Protein AF-A0A084JZN5-F1 (afdb_monomer)

Foldseek 3Di:
DDPPPPVFPPFPAFDDFDADQFQQDPVSVVVLVLCCCCVVPVDDSVQFPDWDWDQDDVNQKIKIKTWGFDPPDPDRDIKIKIWIAGGRGRGTHGIHIDDD

Radius of gyration: 14.73 Å; Cα contacts (8 Å, |Δi|>4): 168; chains: 1; bounding box: 29×22×49 Å

Organism: Nonlabens ulvanivorans (NCBI:txid906888)

Structure (mmCIF, N/CA/C/O backbone):
data_AF-A0A084JZN5-F1
#
_entry.id   AF-A0A084JZN5-F1
#
loop_
_atom_site.group_PDB
_atom_site.id
_atom_site.type_symbol
_atom_site.label_atom_id
_atom_site.label_alt_id
_atom_site.label_comp_id
_atom_site.label_asym_id
_atom_site.label_entity_id
_atom_site.label_seq_id
_atom_site.pdbx_PDB_ins_code
_atom_site.Cartn_x
_atom_site.Cartn_y
_atom_site.Cartn_z
_atom_site.occupancy
_atom_site.B_iso_or_equiv
_atom_site.auth_seq_id
_atom_site.auth_comp_id
_atom_site.auth_asym_id
_atom_site.auth_atom_id
_atom_site.pdbx_PDB_model_num
ATOM 1 N N . MET A 1 1 ? -12.868 0.822 -36.570 1.00 35.56 1 MET A N 1
ATOM 2 C CA . MET A 1 1 ? -13.594 0.887 -35.285 1.00 35.56 1 MET A CA 1
ATOM 3 C C . MET A 1 1 ? -12.929 -0.119 -34.355 1.00 35.56 1 MET A C 1
ATOM 5 O O . MET A 1 1 ? -13.230 -1.298 -34.436 1.00 35.56 1 MET A O 1
ATOM 9 N N . PHE A 1 2 ? -11.915 0.301 -33.597 1.00 29.56 2 PHE A N 1
ATOM 10 C CA . PHE A 1 2 ? -11.159 -0.602 -32.724 1.00 29.56 2 PHE A CA 1
ATOM 11 C C . PHE A 1 2 ? -11.686 -0.452 -31.301 1.00 29.56 2 PHE A C 1
ATOM 13 O O . PHE A 1 2 ? -11.484 0.577 -30.661 1.00 29.56 2 PHE A O 1
ATOM 20 N N . HIS A 1 3 ? -12.413 -1.465 -30.833 1.00 32.50 3 HIS A N 1
ATOM 21 C CA . HIS A 1 3 ? -12.730 -1.620 -29.421 1.00 32.50 3 HIS A CA 1
ATOM 22 C C . HIS A 1 3 ? -11.429 -1.911 -28.672 1.00 32.50 3 HIS A C 1
ATOM 24 O O . HIS A 1 3 ? -10.961 -3.046 -28.612 1.00 32.50 3 HIS A O 1
ATOM 30 N N . HIS A 1 4 ? -10.821 -0.860 -28.124 1.00 34.81 4 HIS A N 1
ATOM 31 C CA . HIS A 1 4 ? -9.855 -1.003 -27.049 1.00 34.81 4 HIS A CA 1
ATOM 32 C C . HIS A 1 4 ? -10.613 -1.535 -25.837 1.00 34.81 4 HIS A C 1
ATOM 34 O O . HIS A 1 4 ? -11.245 -0.783 -25.101 1.00 34.81 4 HIS A O 1
ATOM 40 N N . ILE A 1 5 ? -10.583 -2.852 -25.658 1.00 33.69 5 ILE A N 1
ATOM 41 C CA . ILE A 1 5 ? -10.951 -3.472 -24.392 1.00 33.69 5 ILE A CA 1
ATOM 42 C C . ILE A 1 5 ? -9.922 -2.965 -23.372 1.00 33.69 5 ILE A C 1
ATOM 44 O O . ILE A 1 5 ? -8.773 -3.413 -23.357 1.00 33.69 5 ILE A O 1
ATOM 48 N N . ASN A 1 6 ? -10.313 -1.973 -22.566 1.00 34.66 6 ASN A N 1
ATOM 49 C CA . ASN A 1 6 ? -9.588 -1.556 -21.369 1.00 34.66 6 ASN A CA 1
ATOM 50 C C . ASN A 1 6 ? -9.618 -2.729 -20.390 1.00 34.66 6 ASN A C 1
ATOM 52 O O . ASN A 1 6 ? -10.535 -2.888 -19.593 1.00 34.66 6 ASN A O 1
ATOM 56 N N . ARG A 1 7 ? -8.607 -3.589 -20.476 1.00 37.59 7 ARG A N 1
ATOM 57 C CA . ARG A 1 7 ? -8.497 -4.837 -19.713 1.00 37.59 7 ARG A CA 1
ATOM 58 C C . ARG A 1 7 ? -8.179 -4.631 -18.217 1.00 37.59 7 ARG A C 1
ATOM 60 O O . ARG A 1 7 ? -7.600 -5.513 -17.605 1.00 37.59 7 ARG A O 1
ATOM 67 N N . PHE A 1 8 ? -8.481 -3.457 -17.655 1.00 42.47 8 PHE A N 1
ATOM 68 C CA . PHE A 1 8 ? -8.110 -3.066 -16.288 1.00 42.47 8 PHE A CA 1
ATOM 69 C C . PHE A 1 8 ? -9.174 -2.215 -15.565 1.00 42.47 8 PHE A C 1
ATOM 71 O O . PHE A 1 8 ? -8.850 -1.561 -14.579 1.00 42.47 8 PHE A O 1
ATOM 78 N N . ASP A 1 9 ? -10.431 -2.248 -16.022 1.00 35.78 9 ASP A N 1
ATOM 79 C CA . ASP A 1 9 ? -11.598 -1.806 -15.231 1.00 35.78 9 ASP A CA 1
ATOM 80 C C . ASP A 1 9 ? -12.226 -2.977 -14.436 1.00 35.78 9 ASP A C 1
ATOM 82 O O . ASP A 1 9 ? -13.312 -2.857 -13.870 1.00 35.78 9 ASP A O 1
ATOM 86 N N . GLU A 1 10 ? -11.551 -4.130 -14.372 1.00 40.28 10 GLU A N 1
ATOM 87 C CA . GLU A 1 10 ? -11.939 -5.219 -13.477 1.00 40.28 10 GLU A CA 1
ATOM 88 C C . GLU A 1 10 ? -11.569 -4.827 -12.047 1.00 40.28 10 GLU A C 1
ATOM 90 O O . GLU A 1 10 ? -10.400 -4.820 -11.657 1.00 40.28 10 GLU A O 1
ATOM 95 N N . LYS A 1 11 ? -12.593 -4.467 -11.271 1.00 38.88 11 LYS A N 1
ATOM 96 C CA . LYS A 1 11 ? -12.534 -4.380 -9.815 1.00 38.88 11 LYS A CA 1
ATOM 97 C C . LYS A 1 11 ? -12.003 -5.721 -9.305 1.00 38.88 11 LYS A C 1
ATOM 99 O O . LYS A 1 11 ? -12.736 -6.705 -9.287 1.00 38.88 11 LYS A O 1
ATOM 104 N N . VAL A 1 12 ? -10.717 -5.773 -8.963 1.00 42.06 12 VAL A N 1
ATOM 105 C CA . VAL A 1 12 ? -10.106 -6.969 -8.382 1.00 42.06 12 VAL A CA 1
ATOM 106 C C . VAL A 1 12 ? -10.720 -7.122 -6.998 1.00 42.06 12 VAL A C 1
ATOM 108 O O . VAL A 1 12 ? -10.421 -6.351 -6.089 1.00 42.06 12 VAL A O 1
ATOM 111 N N . GLU A 1 13 ? -11.663 -8.050 -6.876 1.00 39.88 13 GLU A N 1
ATOM 112 C CA . GLU A 1 13 ? -12.278 -8.399 -5.604 1.00 39.88 13 GLU A CA 1
ATOM 113 C C . GLU A 1 13 ? -11.211 -9.061 -4.733 1.00 39.88 13 GLU A C 1
ATOM 115 O O . GLU A 1 13 ? -10.573 -10.040 -5.125 1.00 39.88 13 GLU A O 1
ATOM 120 N N . ILE A 1 14 ? -10.945 -8.465 -3.577 1.00 47.31 14 ILE A N 1
ATOM 121 C CA . ILE A 1 14 ? -9.852 -8.894 -2.722 1.00 47.31 14 ILE A CA 1
ATOM 122 C C . ILE A 1 14 ? -10.361 -9.874 -1.673 1.00 47.31 14 ILE A C 1
ATOM 124 O O . ILE A 1 14 ? -11.227 -9.542 -0.867 1.00 47.31 14 ILE A O 1
ATOM 128 N N . ILE A 1 15 ? -9.762 -11.067 -1.644 1.00 48.53 15 ILE A N 1
ATOM 129 C CA . ILE A 1 15 ? -9.997 -12.082 -0.609 1.00 48.53 15 ILE A CA 1
ATOM 130 C C . ILE A 1 15 ? -8.653 -12.674 -0.158 1.00 48.53 15 ILE A C 1
ATOM 132 O O . ILE A 1 15 ? -8.440 -13.882 -0.204 1.00 48.53 15 ILE A O 1
ATOM 136 N N . THR A 1 16 ? -7.713 -11.830 0.278 1.00 47.34 16 THR A N 1
ATOM 137 C CA . THR A 1 16 ? -6.491 -12.324 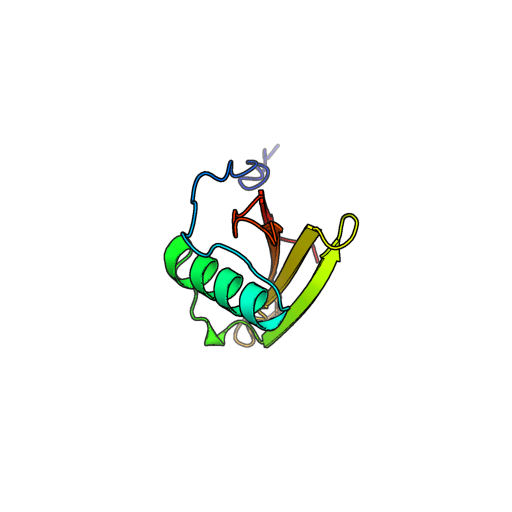0.934 1.00 47.34 16 THR A CA 1
ATOM 138 C C . THR A 1 16 ? -6.310 -11.629 2.275 1.00 47.34 16 THR A C 1
ATOM 140 O O . THR A 1 16 ? -5.965 -10.451 2.344 1.00 47.34 16 THR A O 1
ATOM 143 N N . ARG A 1 17 ? -6.569 -12.374 3.355 1.00 46.78 17 ARG A N 1
ATOM 144 C CA . ARG A 1 17 ? -6.274 -11.970 4.733 1.00 46.78 17 ARG A CA 1
ATOM 145 C C . ARG A 1 17 ? -4.830 -12.331 5.049 1.00 46.78 17 ARG A C 1
ATOM 147 O O . ARG A 1 17 ? -4.501 -13.509 5.167 1.00 46.78 17 ARG A O 1
ATOM 154 N N . TYR A 1 18 ? -3.979 -11.326 5.195 1.00 50.53 18 TYR A N 1
ATOM 155 C CA . TYR A 1 18 ? -2.671 -11.508 5.812 1.00 50.53 18 TYR A CA 1
ATOM 156 C C . TYR A 1 18 ? -2.882 -11.383 7.323 1.00 50.53 18 TYR A C 1
ATOM 158 O O . TYR A 1 18 ? -3.412 -10.376 7.778 1.00 50.53 18 TYR A O 1
ATOM 166 N N . ASN A 1 19 ? -2.558 -12.434 8.079 1.00 47.88 19 ASN A N 1
ATOM 167 C CA . ASN A 1 19 ? -2.823 -12.589 9.518 1.00 47.88 19 ASN A CA 1
ATOM 168 C C . ASN A 1 19 ? -1.952 -11.637 10.377 1.00 47.88 19 ASN A C 1
ATOM 170 O O . ASN A 1 19 ? -1.135 -12.066 11.189 1.00 47.88 19 ASN A O 1
ATOM 174 N N . THR A 1 20 ? -2.061 -10.331 10.148 1.00 54.94 20 THR A N 1
ATOM 175 C CA . THR A 1 20 ? -1.422 -9.277 10.934 1.00 54.94 20 THR A CA 1
ATOM 176 C C . THR A 1 20 ? -2.529 -8.460 11.582 1.00 54.94 20 THR A C 1
ATOM 178 O O . THR A 1 20 ? -3.269 -7.752 10.905 1.00 54.94 20 THR A O 1
ATOM 181 N N . ASP A 1 21 ? -2.680 -8.592 12.897 1.00 55.56 21 ASP A N 1
ATOM 182 C CA . ASP A 1 21 ? -3.875 -8.107 13.591 1.00 55.56 21 ASP A CA 1
ATOM 183 C C . ASP A 1 21 ? -4.047 -6.582 13.535 1.00 55.56 21 ASP A C 1
ATOM 185 O O . ASP A 1 21 ? -5.167 -6.116 13.665 1.00 55.56 21 ASP A O 1
ATOM 189 N N . ILE A 1 22 ? -2.996 -5.775 13.316 1.00 63.19 22 ILE A N 1
ATOM 190 C CA . ILE A 1 22 ? -3.104 -4.307 13.194 1.00 63.19 22 ILE A CA 1
ATOM 191 C C . ILE A 1 22 ? -1.946 -3.760 12.327 1.00 63.19 22 ILE A C 1
ATOM 193 O O . ILE A 1 22 ? -0.804 -4.197 12.469 1.00 63.19 22 ILE A O 1
ATOM 197 N N . LEU A 1 23 ? -2.209 -2.753 11.483 1.00 72.56 23 LEU A N 1
ATOM 198 C CA . LEU A 1 23 ? -1.222 -1.888 10.810 1.00 72.56 23 LEU A CA 1
ATOM 199 C C . LEU A 1 23 ? -1.189 -0.508 11.495 1.00 72.56 23 LEU A C 1
ATOM 201 O O . LEU A 1 23 ? -1.755 0.460 10.972 1.00 72.56 23 LEU A O 1
ATOM 205 N N . PRO A 1 24 ? -0.567 -0.380 12.681 1.00 69.81 24 PRO A N 1
ATOM 206 C CA . PRO A 1 24 ? -0.654 0.842 13.477 1.00 69.81 24 PRO A CA 1
ATOM 207 C C . PRO A 1 24 ? 0.137 2.010 12.875 1.00 69.81 24 PRO A C 1
ATOM 209 O O . PRO A 1 24 ? -0.150 3.165 13.183 1.00 69.81 24 PRO A O 1
ATOM 212 N N . THR A 1 25 ? 1.123 1.737 12.014 1.00 84.00 25 THR A N 1
ATOM 213 C CA . THR A 1 25 ? 2.061 2.748 11.503 1.00 84.00 25 THR A CA 1
ATOM 214 C C . THR A 1 25 ? 2.113 2.785 9.980 1.00 84.00 25 THR A C 1
ATOM 216 O O . THR A 1 25 ? 1.885 1.777 9.307 1.00 84.00 25 THR A O 1
ATOM 219 N N . GLU A 1 26 ? 2.502 3.934 9.426 1.00 86.44 26 GLU A N 1
ATOM 220 C CA . GLU A 1 26 ? 2.772 4.078 7.990 1.00 86.44 26 GLU A CA 1
ATOM 221 C C . GLU A 1 26 ? 3.842 3.088 7.507 1.00 86.44 26 GLU A C 1
ATOM 223 O O . GLU A 1 26 ? 3.723 2.521 6.424 1.00 86.44 26 GLU A O 1
ATOM 228 N N . GLU A 1 27 ? 4.854 2.801 8.331 1.00 84.69 27 GLU A N 1
ATOM 229 C CA . GLU A 1 27 ? 5.901 1.832 7.997 1.00 84.69 27 GLU A CA 1
ATOM 230 C C . GLU A 1 27 ? 5.347 0.405 7.853 1.00 84.69 27 GLU A C 1
ATOM 232 O O . GLU A 1 27 ? 5.709 -0.309 6.917 1.00 84.69 27 GLU A O 1
ATOM 237 N N . SER A 1 28 ? 4.434 -0.007 8.740 1.00 84.31 28 SER A N 1
ATOM 238 C CA . SER A 1 28 ? 3.775 -1.316 8.640 1.00 84.31 28 SER A CA 1
ATOM 239 C C . SER A 1 28 ? 2.910 -1.421 7.380 1.00 84.31 28 SER A C 1
ATOM 241 O O . SER A 1 28 ? 2.990 -2.416 6.659 1.00 84.31 28 SER A O 1
ATOM 243 N N . ALA A 1 29 ? 2.172 -0.356 7.044 1.00 86.19 29 ALA A N 1
ATOM 244 C CA . ALA A 1 29 ? 1.389 -0.274 5.814 1.00 86.19 29 ALA A CA 1
ATOM 245 C C . ALA A 1 29 ? 2.279 -0.342 4.564 1.00 86.19 29 ALA A C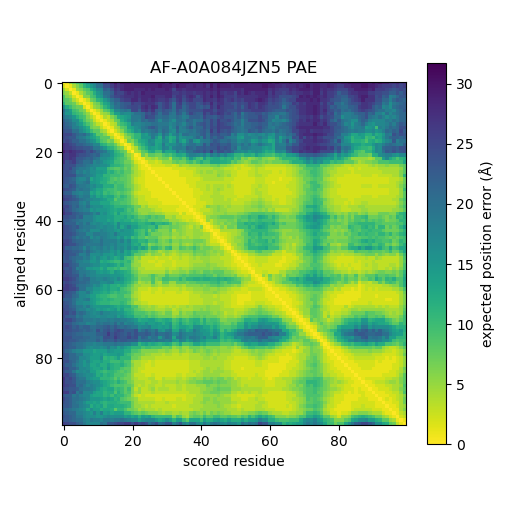 1
ATOM 247 O O . ALA A 1 29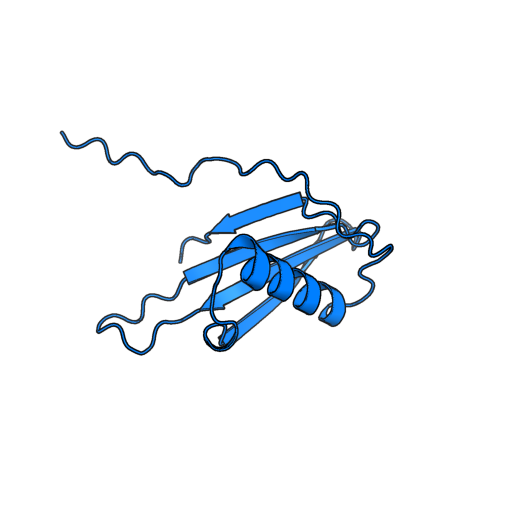 ? 1.952 -1.046 3.608 1.00 86.19 29 ALA A O 1
ATOM 248 N N . LYS A 1 30 ? 3.439 0.327 4.590 1.00 87.25 30 LYS A N 1
ATOM 249 C CA . LYS A 1 30 ? 4.439 0.261 3.518 1.00 87.25 30 LYS A CA 1
ATOM 250 C C . LYS A 1 30 ? 4.944 -1.163 3.302 1.00 87.25 30 LYS A C 1
ATOM 252 O O . LYS A 1 30 ? 4.971 -1.626 2.166 1.00 87.25 30 LYS A O 1
ATOM 257 N N . LYS A 1 31 ? 5.346 -1.851 4.376 1.00 85.31 31 LYS A N 1
ATOM 258 C CA . LYS A 1 31 ? 5.848 -3.235 4.310 1.00 85.31 31 LYS A CA 1
ATOM 259 C C . LYS A 1 31 ? 4.782 -4.187 3.773 1.00 85.31 31 LYS A C 1
ATOM 261 O O . LYS A 1 31 ? 5.086 -4.994 2.903 1.00 85.31 31 LYS A O 1
ATOM 266 N N . MET A 1 32 ? 3.537 -4.041 4.226 1.00 85.62 32 MET A N 1
ATOM 267 C CA . MET A 1 32 ? 2.418 -4.840 3.724 1.00 85.62 32 MET A CA 1
ATOM 268 C C . MET A 1 32 ? 2.181 -4.605 2.228 1.00 85.62 32 MET A C 1
ATOM 270 O O . MET A 1 32 ? 2.075 -5.556 1.460 1.00 85.62 32 MET A O 1
ATOM 274 N N . ALA A 1 33 ? 2.174 -3.345 1.787 1.00 84.69 33 ALA A N 1
ATOM 275 C CA . ALA A 1 33 ? 2.047 -3.021 0.371 1.00 84.69 33 ALA A CA 1
ATOM 276 C C . ALA A 1 33 ? 3.204 -3.599 -0.463 1.00 84.69 33 ALA A C 1
ATOM 278 O O . ALA A 1 33 ? 2.969 -4.188 -1.505 1.00 84.69 33 ALA A O 1
ATOM 279 N N . LEU A 1 34 ? 4.450 -3.519 0.002 1.00 83.94 34 LEU A N 1
ATOM 280 C CA . LEU A 1 34 ? 5.581 -4.143 -0.693 1.00 83.94 34 LEU A CA 1
ATOM 281 C C . LEU A 1 34 ? 5.396 -5.661 -0.855 1.00 83.94 34 LEU A C 1
ATOM 283 O O . LEU A 1 34 ? 5.539 -6.171 -1.964 1.00 83.94 34 LEU A O 1
ATOM 287 N N . LEU A 1 35 ? 4.998 -6.358 0.214 1.00 82.00 35 LEU A N 1
ATOM 288 C CA . LEU A 1 35 ? 4.743 -7.804 0.187 1.00 82.00 35 LEU A CA 1
ATOM 289 C C . LEU A 1 35 ? 3.645 -8.185 -0.812 1.00 82.00 35 LEU A C 1
ATOM 291 O O . LEU A 1 35 ? 3.792 -9.157 -1.551 1.00 82.00 35 LEU A O 1
ATOM 295 N N . ILE A 1 36 ? 2.556 -7.414 -0.868 1.00 81.00 36 ILE A N 1
ATOM 296 C CA . ILE A 1 36 ? 1.461 -7.647 -1.820 1.00 81.00 36 ILE A CA 1
ATOM 297 C C . ILE A 1 36 ? 1.970 -7.567 -3.266 1.00 81.00 36 ILE A C 1
ATOM 299 O O . ILE A 1 36 ? 1.576 -8.382 -4.101 1.00 81.00 36 ILE A O 1
ATOM 303 N N . TRP A 1 37 ? 2.861 -6.623 -3.579 1.00 77.50 37 TRP A N 1
ATOM 304 C CA . TRP A 1 37 ? 3.399 -6.463 -4.934 1.00 77.50 37 TRP A CA 1
ATOM 305 C C . TRP A 1 37 ? 4.467 -7.498 -5.280 1.00 77.50 37 TRP A C 1
ATOM 307 O O . TRP A 1 37 ? 4.471 -8.003 -6.405 1.00 77.50 37 TRP A O 1
ATOM 317 N N . GLU A 1 38 ? 5.332 -7.842 -4.328 1.00 74.69 38 GLU A N 1
ATOM 318 C CA . GLU A 1 38 ? 6.344 -8.888 -4.490 1.00 74.69 38 GLU A CA 1
ATOM 319 C C . GLU A 1 38 ? 5.682 -10.248 -4.755 1.00 74.69 38 GLU A C 1
ATOM 321 O O . GLU A 1 38 ? 5.970 -10.903 -5.758 1.00 74.69 38 GLU A O 1
ATOM 326 N N . ILE A 1 39 ? 4.725 -10.637 -3.904 1.00 72.69 39 ILE A N 1
ATOM 327 C CA . ILE A 1 39 ? 4.062 -11.945 -3.973 1.00 72.69 39 ILE A CA 1
ATOM 328 C C . ILE A 1 39 ? 3.034 -11.983 -5.109 1.00 72.69 39 ILE A C 1
ATOM 330 O O . ILE A 1 39 ? 3.003 -12.935 -5.889 1.00 72.69 39 ILE A O 1
ATOM 334 N N . GLY A 1 40 ? 2.175 -10.965 -5.201 1.00 67.19 40 GLY A N 1
ATOM 335 C CA . GLY A 1 40 ? 1.032 -10.967 -6.115 1.00 67.19 40 GLY A CA 1
ATOM 336 C C . GLY A 1 40 ? 1.396 -10.648 -7.563 1.00 67.19 40 GLY A C 1
ATOM 337 O O . GLY A 1 40 ? 0.763 -11.167 -8.481 1.00 67.19 40 GLY A O 1
ATOM 338 N N . TYR A 1 41 ? 2.420 -9.819 -7.782 1.00 67.31 41 TYR A N 1
ATOM 339 C CA . TYR A 1 41 ? 2.703 -9.247 -9.101 1.00 67.31 41 TYR A CA 1
ATOM 340 C C . TYR A 1 41 ? 4.151 -9.433 -9.576 1.00 67.31 41 TYR A C 1
ATOM 342 O O . TYR A 1 41 ? 4.457 -9.023 -10.696 1.00 67.31 41 TYR A O 1
ATOM 350 N N . LYS A 1 42 ? 5.018 -10.087 -8.784 1.00 67.50 42 LYS A N 1
ATOM 351 C CA . LYS A 1 42 ? 6.418 -10.410 -9.132 1.00 67.50 42 LYS A CA 1
ATOM 352 C C . LYS A 1 42 ? 7.227 -9.200 -9.617 1.00 67.50 42 LYS A C 1
ATOM 354 O O . LYS A 1 42 ? 8.064 -9.329 -10.510 1.00 67.50 42 LYS A O 1
ATOM 359 N N . TYR A 1 43 ? 6.950 -8.022 -9.063 1.00 68.62 43 TYR A N 1
ATOM 360 C CA . TYR A 1 43 ? 7.747 -6.828 -9.336 1.00 68.62 43 TYR A CA 1
ATOM 361 C C . TYR A 1 43 ? 9.066 -6.879 -8.567 1.00 68.62 43 TYR A C 1
ATOM 363 O O . TYR A 1 43 ? 9.090 -7.301 -7.411 1.00 68.62 43 TYR A O 1
ATOM 371 N N . ASP A 1 44 ? 10.143 -6.394 -9.186 1.00 68.88 44 ASP A N 1
ATOM 372 C CA . ASP A 1 44 ? 11.362 -6.071 -8.450 1.00 68.88 44 ASP A CA 1
ATOM 373 C C . ASP A 1 44 ? 11.090 -4.832 -7.588 1.00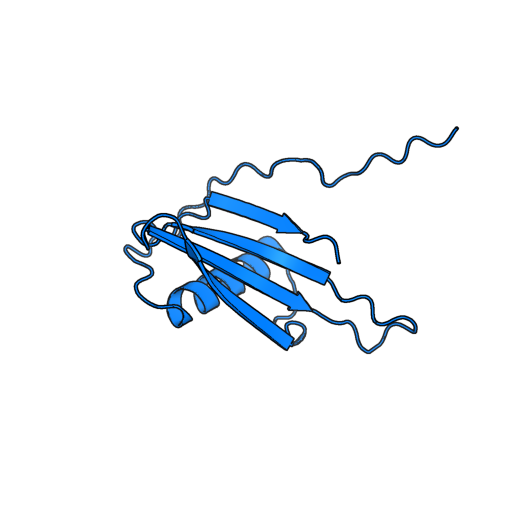 68.88 44 ASP A C 1
ATOM 375 O O . ASP A 1 44 ? 10.759 -3.753 -8.088 1.00 68.88 44 ASP A O 1
ATOM 379 N N . LEU A 1 45 ? 11.202 -4.996 -6.268 1.00 67.38 45 LEU A N 1
ATOM 380 C CA . LEU A 1 45 ? 10.932 -3.928 -5.315 1.00 67.38 45 LEU A CA 1
ATOM 381 C C . LEU A 1 45 ? 11.893 -2.738 -5.468 1.00 67.38 45 LEU A C 1
ATOM 383 O O . LEU A 1 45 ? 11.552 -1.630 -5.050 1.00 67.38 45 LEU A O 1
ATOM 387 N N . SER A 1 46 ? 13.059 -2.946 -6.091 1.00 69.25 46 SER A N 1
ATOM 388 C CA . SER A 1 46 ? 14.021 -1.885 -6.401 1.00 69.25 46 SER A CA 1
ATOM 389 C C . SER A 1 46 ? 13.483 -0.857 -7.408 1.00 69.25 46 SER A C 1
ATOM 391 O O . SER A 1 46 ? 13.982 0.267 -7.462 1.00 69.25 46 SER A O 1
ATOM 393 N N . GLU A 1 47 ? 12.423 -1.192 -8.154 1.00 67.94 47 GLU A N 1
ATOM 394 C CA . GLU A 1 47 ? 11.787 -0.295 -9.124 1.00 67.94 47 GLU A CA 1
ATOM 395 C C . GLU A 1 47 ? 10.869 0.763 -8.483 1.00 67.94 47 GLU A C 1
ATOM 397 O O . GLU A 1 47 ? 10.439 1.700 -9.165 1.00 67.94 47 GLU A O 1
ATOM 402 N N . PHE A 1 48 ? 10.528 0.634 -7.196 1.00 71.81 48 PHE A N 1
ATOM 403 C CA . PHE A 1 48 ? 9.653 1.584 -6.506 1.00 71.81 48 PHE A CA 1
ATOM 404 C C . PHE A 1 48 ? 10.462 2.706 -5.858 1.00 71.81 48 PHE A C 1
ATOM 406 O O . PHE A 1 48 ? 11.011 2.562 -4.768 1.00 71.81 48 PHE A O 1
ATOM 413 N N . GLU A 1 49 ? 10.490 3.861 -6.519 1.00 66.19 49 GLU A N 1
ATOM 414 C CA . GLU A 1 49 ? 11.279 5.010 -6.062 1.00 66.19 49 GLU A CA 1
ATOM 415 C C . GLU A 1 49 ? 10.534 5.856 -5.025 1.00 66.19 49 GLU A C 1
ATOM 417 O O . GLU A 1 49 ? 11.155 6.423 -4.129 1.00 66.19 49 GLU A O 1
ATOM 422 N N . ASN A 1 50 ? 9.201 5.932 -5.120 1.00 78.00 50 ASN A N 1
ATOM 423 C CA . ASN A 1 50 ? 8.399 6.848 -4.312 1.00 78.00 50 ASN A CA 1
ATOM 424 C C . ASN A 1 50 ? 7.178 6.166 -3.693 1.00 78.00 50 ASN A C 1
ATOM 426 O O . ASN A 1 50 ? 6.404 5.492 -4.379 1.00 78.00 50 ASN A O 1
ATOM 430 N N . PHE A 1 51 ? 6.985 6.423 -2.398 1.00 83.19 51 PHE A N 1
ATOM 431 C CA . PHE A 1 51 ? 5.832 5.986 -1.619 1.00 83.19 51 PHE A CA 1
ATOM 432 C C . PHE A 1 51 ? 5.106 7.206 -1.073 1.00 83.19 51 PHE A C 1
ATOM 434 O O . PHE A 1 51 ? 5.720 8.100 -0.497 1.00 83.19 51 PHE A O 1
ATOM 441 N N . THR A 1 52 ? 3.790 7.231 -1.220 1.00 87.69 52 THR A N 1
ATOM 442 C CA . THR A 1 52 ? 2.926 8.182 -0.522 1.00 87.69 52 THR A CA 1
ATOM 443 C C . THR A 1 52 ? 1.944 7.389 0.314 1.00 87.69 52 THR A C 1
ATOM 445 O O . THR A 1 52 ? 1.250 6.524 -0.211 1.00 87.69 52 THR A O 1
ATOM 448 N N . ILE A 1 53 ? 1.891 7.670 1.613 1.00 89.69 53 ILE A N 1
ATOM 449 C CA . ILE A 1 53 ? 1.001 6.981 2.546 1.00 89.69 53 ILE A CA 1
ATOM 450 C C . ILE A 1 53 ? 0.063 8.018 3.136 1.00 89.69 53 ILE A C 1
ATOM 452 O O . ILE A 1 53 ? 0.498 9.081 3.570 1.00 89.69 53 ILE A O 1
ATOM 456 N N . LYS A 1 54 ? -1.238 7.742 3.082 1.00 89.56 54 LYS A N 1
ATOM 457 C CA . LYS A 1 54 ? -2.271 8.625 3.620 1.00 89.56 54 LYS A CA 1
ATOM 458 C C . LYS A 1 54 ? -3.202 7.840 4.513 1.00 89.56 54 LYS A C 1
ATOM 460 O O . LYS A 1 54 ? -3.635 6.741 4.175 1.00 89.56 54 LYS A O 1
ATOM 465 N N . SER A 1 55 ? -3.540 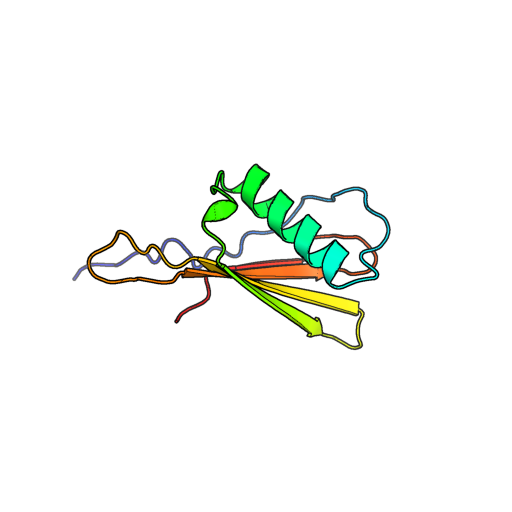8.441 5.640 1.00 85.88 55 SER A N 1
ATOM 466 C CA . SER A 1 55 ? -4.596 7.948 6.504 1.00 85.88 55 SER A CA 1
ATOM 467 C C . SER A 1 55 ? -5.949 8.467 6.022 1.00 85.88 55 SER A C 1
ATOM 469 O O . SER A 1 55 ? -6.097 9.669 5.805 1.00 85.88 55 SER A O 1
ATOM 471 N N . LEU A 1 56 ? -6.927 7.581 5.841 1.00 82.81 56 LEU A N 1
ATOM 472 C CA . LEU A 1 56 ? -8.271 7.919 5.361 1.00 82.81 56 LEU A CA 1
ATOM 473 C C . LEU A 1 56 ? -9.351 7.406 6.323 1.00 82.81 56 LEU A C 1
ATOM 475 O O . LEU A 1 56 ? -9.077 6.575 7.192 1.00 82.81 56 LEU A O 1
ATOM 479 N N . ASN A 1 57 ? -10.580 7.901 6.130 1.00 76.62 57 ASN A N 1
ATOM 480 C CA . ASN A 1 57 ? -11.797 7.467 6.825 1.00 76.62 57 ASN A CA 1
ATOM 481 C C . ASN A 1 57 ? -11.626 7.406 8.354 1.00 76.62 57 ASN A C 1
ATOM 483 O O . ASN A 1 57 ? -11.557 6.324 8.936 1.00 76.62 57 ASN A O 1
ATOM 487 N N . GLU A 1 58 ? -11.467 8.573 8.987 1.00 76.19 58 GLU A N 1
ATOM 488 C CA . GLU A 1 58 ? -11.260 8.694 10.442 1.00 76.19 58 GLU A CA 1
ATOM 489 C C . GLU A 1 58 ? -10.097 7.844 10.973 1.00 76.19 58 GLU A C 1
ATOM 491 O O . GLU A 1 58 ? -10.174 7.238 12.039 1.00 76.19 58 GLU A O 1
ATOM 496 N N . ASN A 1 59 ? -9.002 7.772 10.218 1.00 73.25 59 ASN A N 1
ATOM 497 C CA . ASN A 1 59 ? -7.811 7.027 10.607 1.00 73.25 59 ASN A CA 1
ATOM 498 C C . ASN A 1 59 ? -7.987 5.499 10.663 1.00 73.25 59 ASN A C 1
ATOM 500 O O . ASN A 1 59 ? -7.143 4.826 11.245 1.00 73.25 59 ASN A O 1
ATOM 504 N N . ARG A 1 60 ? -9.023 4.937 10.028 1.00 81.69 60 ARG A N 1
ATOM 505 C CA . ARG A 1 60 ? -9.289 3.484 10.006 1.00 81.69 60 ARG A CA 1
ATOM 506 C C . ARG A 1 60 ? -8.637 2.751 8.839 1.00 81.69 60 ARG A C 1
ATOM 508 O O . ARG A 1 60 ? -8.574 1.523 8.842 1.00 81.69 60 ARG A O 1
ATOM 515 N N . VAL A 1 61 ? -8.159 3.488 7.838 1.00 87.31 61 VAL A N 1
ATOM 516 C CA . VAL A 1 61 ? -7.652 2.920 6.584 1.00 87.31 61 VAL A CA 1
ATOM 517 C C . VAL A 1 61 ? -6.342 3.593 6.174 1.00 87.31 61 VAL A C 1
ATOM 519 O O . VAL A 1 61 ? -6.163 4.795 6.385 1.00 87.31 61 VAL A O 1
ATOM 522 N N . TRP A 1 62 ? -5.427 2.827 5.582 1.00 90.88 62 TRP A N 1
ATOM 523 C CA . TRP A 1 62 ? -4.246 3.336 4.886 1.00 90.88 62 TRP A CA 1
ATOM 524 C C . TRP A 1 62 ? -4.457 3.302 3.377 1.00 90.88 62 TRP A C 1
ATOM 526 O O . TRP A 1 62 ? -4.789 2.260 2.829 1.00 90.88 62 TRP A O 1
ATOM 536 N N . LEU A 1 63 ? -4.198 4.413 2.696 1.00 90.38 63 LEU A N 1
ATOM 537 C CA . LEU A 1 63 ? -3.934 4.438 1.262 1.00 90.38 63 LEU A CA 1
ATOM 538 C C . LEU A 1 63 ? -2.420 4.474 1.064 1.00 90.38 63 LEU A C 1
ATOM 540 O O . LEU A 1 63 ? -1.776 5.445 1.460 1.00 90.38 63 LEU A O 1
ATOM 544 N N . VAL A 1 64 ? -1.862 3.443 0.439 1.00 90.75 64 VAL A N 1
ATOM 545 C CA . VAL A 1 64 ? -0.454 3.391 0.039 1.00 90.75 64 VAL A CA 1
ATOM 546 C C . VAL A 1 64 ? -0.392 3.528 -1.475 1.00 90.75 64 VAL A C 1
ATOM 548 O O . VAL A 1 64 ? -0.928 2.702 -2.209 1.00 90.75 64 VAL A O 1
ATOM 551 N N . GLN A 1 65 ? 0.265 4.582 -1.943 1.00 89.94 65 GLN A N 1
ATOM 552 C CA . GLN A 1 65 ? 0.525 4.829 -3.354 1.00 89.94 65 GLN A CA 1
ATOM 553 C C . GLN A 1 65 ? 2.002 4.557 -3.629 1.00 89.94 65 GLN A C 1
ATOM 555 O O . GLN A 1 65 ? 2.873 5.180 -3.021 1.00 89.94 65 GLN A O 1
ATOM 560 N N . LEU A 1 66 ? 2.282 3.639 -4.545 1.00 85.62 66 LEU A N 1
ATOM 561 C CA . LEU A 1 66 ? 3.621 3.319 -5.019 1.00 85.62 66 LEU A CA 1
ATOM 562 C C . LEU A 1 66 ? 3.788 3.852 -6.434 1.00 85.62 66 LEU A C 1
ATOM 564 O O . LEU A 1 66 ? 2.923 3.623 -7.277 1.00 85.62 66 LEU A O 1
ATOM 568 N N . SER A 1 67 ? 4.902 4.518 -6.720 1.00 81.81 67 SER A N 1
ATOM 569 C CA . SER A 1 67 ? 5.246 4.912 -8.086 1.00 81.81 67 SER A CA 1
ATOM 570 C C . SER A 1 67 ? 6.572 4.298 -8.509 1.00 81.81 67 SER A C 1
ATOM 572 O O . SER A 1 67 ? 7.582 4.443 -7.823 1.00 81.81 67 SER A O 1
ATOM 574 N N . THR A 1 68 ? 6.555 3.630 -9.656 1.00 76.75 68 THR A N 1
ATOM 575 C CA . THR A 1 68 ? 7.745 3.130 -10.356 1.00 76.75 68 THR A CA 1
ATOM 576 C C . THR A 1 68 ? 7.941 3.969 -11.602 1.00 76.75 68 THR A C 1
ATOM 578 O O . THR A 1 68 ? 6.981 4.218 -12.329 1.00 76.75 68 THR A O 1
ATOM 581 N N . CYS A 1 69 ? 9.165 4.423 -11.845 1.00 72.81 69 CYS A N 1
ATOM 582 C CA . CYS A 1 69 ? 9.545 5.133 -13.056 1.00 72.81 69 CYS A CA 1
ATOM 583 C C . CYS A 1 69 ? 10.607 4.301 -13.768 1.00 72.81 69 CYS A C 1
ATOM 585 O O . CYS A 1 69 ? 11.748 4.239 -13.321 1.00 72.81 69 CYS A O 1
ATOM 587 N N . ASN A 1 70 ? 10.254 3.664 -14.888 1.00 68.25 70 ASN A N 1
ATOM 588 C CA . ASN A 1 70 ? 11.249 2.935 -15.667 1.00 68.25 70 ASN A CA 1
ATOM 589 C C . ASN A 1 70 ? 12.193 3.936 -16.355 1.00 68.25 70 ASN A C 1
ATOM 591 O O . ASN A 1 70 ? 11.854 4.518 -17.388 1.00 68.25 70 ASN A O 1
ATOM 595 N N . LYS A 1 71 ? 13.376 4.137 -15.766 1.00 63.19 71 LYS A N 1
ATOM 596 C CA . LYS A 1 71 ? 14.427 5.033 -16.276 1.00 63.19 71 LYS A CA 1
ATOM 597 C C . LYS A 1 71 ? 15.058 4.543 -17.585 1.00 63.19 71 LYS A C 1
ATOM 599 O O . LYS A 1 71 ? 15.675 5.340 -18.285 1.00 63.19 71 LYS A O 1
ATOM 604 N N . ASN A 1 72 ? 14.870 3.269 -17.939 1.00 60.59 72 ASN A N 1
ATOM 605 C CA . ASN A 1 72 ? 15.440 2.661 -19.144 1.00 60.59 72 ASN A CA 1
ATOM 606 C C . ASN A 1 72 ? 14.528 2.779 -20.379 1.00 60.59 72 ASN A C 1
ATOM 608 O O . ASN A 1 72 ? 14.961 2.491 -21.496 1.00 60.59 72 ASN A O 1
ATOM 612 N N . GLU A 1 73 ? 13.275 3.219 -20.227 1.00 57.94 73 GLU A N 1
ATOM 613 C CA . GLU A 1 73 ? 12.407 3.509 -21.370 1.00 57.94 73 GLU A CA 1
ATOM 614 C C . GLU A 1 73 ? 12.663 4.931 -21.896 1.00 57.94 73 GLU A C 1
ATOM 616 O O . GLU A 1 73 ? 12.600 5.905 -21.149 1.00 57.94 73 GLU A O 1
ATOM 621 N N . LYS A 1 74 ? 12.866 5.079 -23.219 1.00 53.38 74 LYS A N 1
ATOM 622 C CA . LYS A 1 74 ? 13.049 6.378 -23.921 1.00 53.38 74 LYS A CA 1
ATOM 623 C C . LYS A 1 74 ? 11.970 7.429 -23.611 1.00 53.38 74 LYS A C 1
ATOM 625 O O . LYS A 1 74 ? 12.157 8.610 -23.889 1.00 53.38 74 LYS A O 1
ATOM 630 N N . ARG A 1 75 ? 10.826 7.006 -23.076 1.00 57.28 75 ARG A N 1
ATOM 631 C CA . ARG A 1 75 ? 9.849 7.857 -22.401 1.00 57.28 75 ARG A CA 1
ATOM 632 C C . ARG A 1 75 ? 9.679 7.270 -21.011 1.00 57.28 75 ARG A C 1
ATOM 634 O O . ARG A 1 75 ? 9.043 6.227 -20.905 1.00 57.28 75 ARG A O 1
ATOM 641 N N . ALA A 1 76 ? 10.226 7.920 -19.988 1.00 57.28 76 ALA A N 1
ATOM 642 C CA . ALA A 1 76 ? 10.026 7.518 -18.601 1.00 57.28 76 ALA A CA 1
ATOM 643 C C . ALA A 1 76 ? 8.523 7.559 -18.287 1.00 57.28 76 ALA A C 1
ATOM 645 O O . ALA A 1 76 ? 7.948 8.609 -18.004 1.00 57.28 76 ALA A O 1
ATOM 646 N N . ARG A 1 77 ? 7.852 6.416 -18.433 1.00 67.62 77 ARG A N 1
ATOM 647 C CA . ARG A 1 77 ? 6.446 6.254 -18.081 1.00 67.62 77 ARG A CA 1
ATOM 648 C C . ARG A 1 77 ? 6.420 5.771 -16.655 1.00 67.62 77 ARG A C 1
ATOM 650 O O . ARG A 1 77 ? 6.599 4.578 -16.407 1.00 67.62 77 ARG A O 1
ATOM 657 N N . CYS A 1 78 ? 6.206 6.691 -15.726 1.00 75.56 78 CYS A N 1
ATOM 658 C CA . CYS A 1 78 ? 5.956 6.247 -14.376 1.00 75.56 78 CYS A CA 1
ATOM 659 C C . CYS A 1 78 ? 4.582 5.572 -14.305 1.00 75.56 78 CYS A C 1
ATOM 661 O O . CYS A 1 78 ? 3.640 5.907 -15.029 1.00 75.56 78 CYS A O 1
ATOM 663 N N . LYS A 1 79 ? 4.478 4.553 -13.467 1.00 77.50 79 LYS A N 1
ATOM 664 C CA . LYS A 1 79 ? 3.228 3.871 -13.165 1.00 77.50 79 LYS A CA 1
ATOM 665 C C . LYS A 1 79 ? 2.986 4.061 -11.686 1.00 77.50 79 LYS A C 1
ATOM 667 O O . LYS A 1 79 ? 3.855 3.741 -10.880 1.00 77.50 79 LYS A O 1
ATOM 672 N N . THR A 1 80 ? 1.809 4.566 -11.354 1.00 82.75 80 THR A N 1
ATOM 673 C CA . THR A 1 80 ? 1.357 4.647 -9.972 1.00 82.75 80 THR A CA 1
ATOM 674 C C . THR A 1 80 ? 0.411 3.494 -9.700 1.00 82.75 80 THR A C 1
ATOM 676 O O . THR A 1 80 ? -0.492 3.2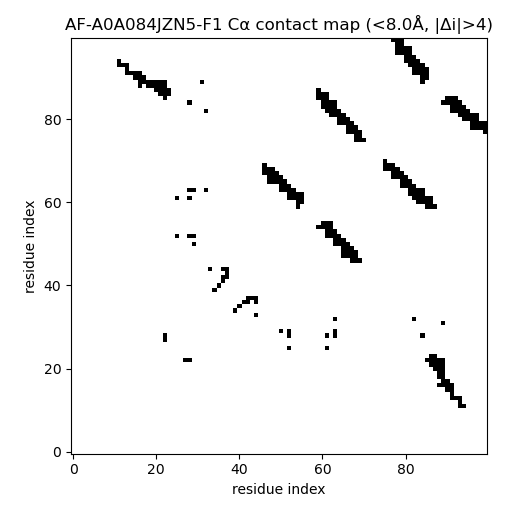22 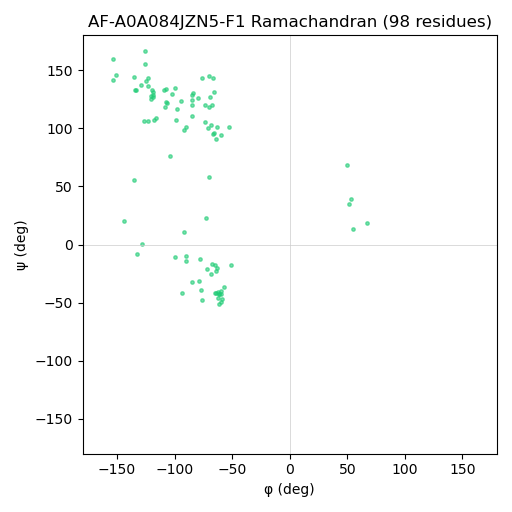-10.492 1.00 82.75 80 THR A O 1
ATOM 679 N N . TYR A 1 81 ? 0.598 2.833 -8.574 1.00 84.25 81 TYR A N 1
ATOM 680 C CA . TYR A 1 81 ? -0.290 1.807 -8.068 1.00 84.25 81 TYR A CA 1
ATOM 681 C C . TYR A 1 81 ? -0.749 2.198 -6.675 1.00 84.25 81 TYR A C 1
ATOM 683 O O . TYR A 1 81 ? 0.009 2.777 -5.905 1.00 84.25 81 TYR A O 1
ATOM 691 N N . ASN A 1 82 ? -1.997 1.900 -6.363 1.00 87.25 82 ASN A N 1
ATOM 692 C CA . ASN A 1 82 ? -2.624 2.263 -5.107 1.00 87.25 82 ASN A CA 1
ATOM 693 C C . ASN A 1 82 ? -3.127 0.990 -4.444 1.00 87.25 82 ASN A C 1
ATOM 695 O O . ASN A 1 82 ? -3.730 0.161 -5.124 1.00 87.25 82 ASN A O 1
ATOM 699 N N . VAL A 1 83 ? -2.906 0.860 -3.140 1.00 88.62 83 VAL A N 1
ATOM 700 C CA . VAL A 1 83 ? -3.595 -0.113 -2.291 1.00 88.62 83 VAL A CA 1
ATOM 701 C C . VAL A 1 83 ? -4.248 0.600 -1.130 1.00 88.62 83 VAL A C 1
ATOM 703 O O . VAL A 1 83 ? -3.679 1.515 -0.532 1.00 88.62 83 VAL A O 1
ATOM 706 N N . VAL A 1 84 ? -5.439 0.139 -0.798 1.00 88.56 84 VAL A N 1
ATOM 707 C CA . VAL A 1 84 ? -6.178 0.534 0.387 1.00 88.56 84 VAL A CA 1
ATOM 708 C C . VAL A 1 84 ? -6.133 -0.631 1.368 1.00 88.56 84 VAL A C 1
ATOM 710 O O . VAL A 1 84 ? -6.532 -1.740 1.025 1.00 88.56 84 VAL A O 1
ATOM 713 N N . LEU A 1 85 ? -5.628 -0.389 2.575 1.00 88.06 85 LEU A N 1
ATOM 714 C CA . LEU A 1 85 ? -5.450 -1.384 3.632 1.00 88.06 85 LEU A CA 1
ATOM 715 C C . LEU A 1 85 ? -6.279 -1.003 4.857 1.00 88.06 85 LEU A C 1
ATOM 717 O O . LEU A 1 85 ? -6.187 0.123 5.352 1.00 88.06 85 LEU A O 1
ATOM 721 N N . ASN A 1 86 ? -7.044 -1.944 5.394 1.00 85.56 86 ASN A N 1
ATOM 722 C CA . ASN A 1 86 ? -7.700 -1.780 6.685 1.00 85.56 86 ASN A CA 1
ATOM 723 C C . ASN A 1 86 ? -6.649 -1.790 7.808 1.00 85.56 86 ASN A C 1
ATOM 725 O O . ASN A 1 86 ? -5.851 -2.723 7.909 1.00 85.56 86 ASN A O 1
ATOM 729 N N . LYS A 1 87 ? -6.650 -0.774 8.680 1.00 85.38 87 LYS A N 1
ATOM 730 C CA . LYS A 1 87 ? -5.671 -0.692 9.777 1.00 85.38 87 LYS A CA 1
ATOM 731 C C . LYS A 1 87 ? -5.852 -1.754 10.849 1.00 85.38 87 LYS A C 1
ATOM 733 O O . LYS A 1 87 ? -4.883 -2.072 11.520 1.00 85.38 87 LYS A O 1
ATOM 738 N N . ASN A 1 88 ? -7.059 -2.277 11.021 1.00 80.69 88 ASN A N 1
ATOM 739 C CA . ASN A 1 88 ? -7.412 -3.171 12.125 1.00 80.69 88 ASN A CA 1
ATOM 740 C C . ASN A 1 88 ? -7.420 -4.648 11.733 1.00 80.69 88 ASN A C 1
ATOM 742 O O . ASN A 1 88 ? -7.618 -5.490 12.592 1.00 80.69 88 ASN A O 1
ATOM 746 N N . THR A 1 89 ? -7.331 -4.963 10.443 1.00 79.25 89 THR A N 1
ATOM 747 C CA . THR A 1 89 ? -7.389 -6.355 9.965 1.00 79.25 89 THR A CA 1
ATOM 748 C C . THR A 1 89 ? -6.287 -6.675 8.970 1.00 79.25 89 THR A C 1
ATOM 750 O O . THR A 1 89 ? -6.152 -7.821 8.554 1.00 79.25 89 THR A O 1
ATOM 753 N N . SER A 1 90 ? -5.528 -5.663 8.535 1.00 79.44 90 SER A N 1
ATOM 754 C CA . SER A 1 90 ? -4.583 -5.753 7.418 1.00 79.44 90 SER A CA 1
ATOM 755 C C . SER A 1 90 ? -5.195 -6.258 6.111 1.00 79.44 90 SER A C 1
ATOM 757 O O . SER A 1 90 ? -4.473 -6.600 5.175 1.00 79.44 90 SER A O 1
ATOM 759 N N . GLU A 1 91 ? -6.525 -6.293 6.027 1.00 82.50 91 GLU A N 1
ATOM 760 C CA . GLU A 1 91 ? -7.221 -6.663 4.811 1.00 82.50 91 GLU A CA 1
ATOM 761 C C . GLU A 1 91 ? -6.953 -5.612 3.750 1.00 82.50 91 GLU A C 1
ATOM 763 O O . GLU A 1 91 ? -7.088 -4.403 3.966 1.00 82.50 91 GLU A O 1
ATOM 768 N N . VAL A 1 92 ? -6.587 -6.102 2.580 1.00 85.31 92 VAL A N 1
ATOM 769 C CA . VAL A 1 92 ? -6.527 -5.293 1.382 1.00 85.31 92 VAL A CA 1
ATOM 770 C C . VAL A 1 92 ? -7.982 -5.053 0.960 1.00 85.31 92 VAL A C 1
ATOM 772 O O . VAL A 1 92 ? -8.748 -5.991 0.777 1.00 85.31 92 VAL A O 1
ATOM 775 N N . LEU A 1 93 ? -8.401 -3.792 0.895 1.00 84.88 93 LEU A N 1
ATOM 776 C CA . LEU A 1 93 ? -9.778 -3.412 0.568 1.00 84.88 93 LEU A CA 1
ATOM 777 C C . LEU A 1 93 ? -9.935 -3.135 -0.923 1.00 84.88 93 LEU A C 1
ATOM 779 O O . LEU A 1 93 ? -10.923 -3.548 -1.52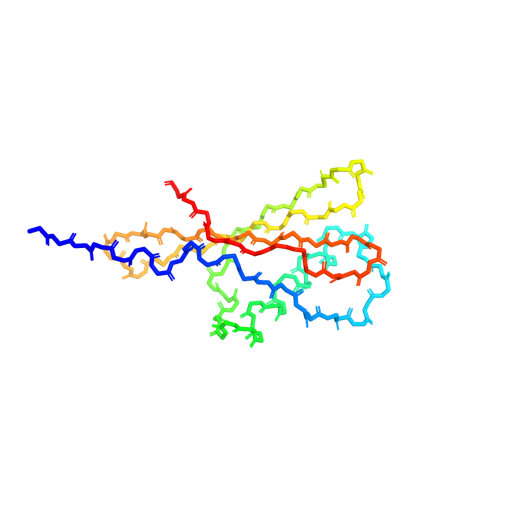1 1.00 84.88 93 LEU A O 1
ATOM 783 N N . GLU A 1 94 ? -8.953 -2.452 -1.519 1.00 85.31 94 GLU A N 1
ATOM 784 C CA . GLU A 1 94 ? -8.934 -2.097 -2.942 1.00 85.31 94 GLU A CA 1
ATOM 785 C C . GLU A 1 94 ? -7.493 -1.999 -3.467 1.00 85.31 94 GLU A C 1
ATOM 787 O O . GLU A 1 94 ? -6.594 -1.559 -2.746 1.00 85.31 94 GLU A O 1
ATOM 792 N N . ILE A 1 95 ? -7.274 -2.377 -4.732 1.00 85.38 95 ILE A N 1
ATOM 793 C CA . ILE A 1 95 ? -6.019 -2.163 -5.470 1.00 85.38 95 ILE A CA 1
ATOM 794 C C . ILE A 1 95 ? -6.362 -1.637 -6.864 1.00 85.38 95 ILE A C 1
ATOM 796 O O . ILE A 1 95 ? -7.212 -2.203 -7.548 1.00 85.38 95 ILE A O 1
ATOM 800 N N . TRP A 1 96 ? -5.682 -0.582 -7.318 1.00 83.44 96 TRP A N 1
ATOM 801 C CA . TRP A 1 96 ? -5.827 -0.096 -8.695 1.00 83.44 96 TRP A CA 1
ATOM 802 C C . TRP A 1 96 ? -4.583 0.629 -9.207 1.00 83.44 96 TRP A C 1
ATOM 804 O O . TRP A 1 96 ? -3.767 1.161 -8.449 1.00 83.44 96 TRP A O 1
ATOM 814 N N . ARG A 1 97 ? -4.463 0.715 -10.535 1.00 77.69 97 ARG A N 1
ATOM 815 C CA . ARG A 1 97 ? -3.445 1.537 -11.195 1.00 77.69 97 ARG A CA 1
ATOM 816 C C . ARG A 1 97 ? -3.943 2.977 -11.319 1.00 77.69 97 ARG A C 1
ATOM 818 O O . ARG A 1 97 ? -4.998 3.230 -11.893 1.00 77.69 97 ARG A O 1
ATOM 825 N N . GLY A 1 98 ? -3.177 3.924 -10.793 1.00 67.62 98 GLY A N 1
ATOM 826 C CA . GLY A 1 98 ? -3.441 5.347 -10.971 1.00 67.62 98 GLY A CA 1
ATOM 827 C C . GLY A 1 98 ? -3.251 5.766 -12.429 1.00 67.62 98 GLY A C 1
ATOM 828 O O . GLY A 1 98 ? -2.344 5.282 -13.113 1.00 67.62 98 GLY A O 1
ATOM 829 N N . LYS A 1 99 ? -4.101 6.681 -12.900 1.00 57.00 99 LYS A N 1
ATOM 830 C CA . LY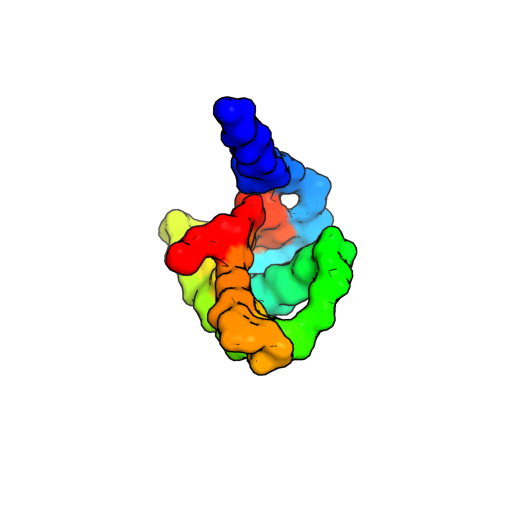S A 1 99 ? -3.812 7.462 -14.106 1.00 57.00 99 LYS A CA 1
ATOM 831 C C . LYS A 1 99 ? -2.849 8.581 -13.699 1.00 57.00 99 LYS A C 1
ATOM 833 O O . LYS A 1 99 ? -3.133 9.277 -12.726 1.00 57.00 99 LYS A O 1
ATOM 838 N N . MET A 1 100 ? -1.710 8.677 -14.386 1.00 50.44 100 MET A N 1
ATOM 839 C CA . MET A 1 100 ? -0.895 9.897 -14.371 1.00 50.44 100 MET A CA 1
ATOM 840 C C . MET A 1 100 ? -1.616 10.995 -15.139 1.00 50.44 100 MET A C 1
ATOM 842 O O . MET A 1 100 ? -2.227 10.648 -16.178 1.00 50.44 100 MET A O 1
#

Mean predicted aligned error: 10.88 Å

Sequence (100 aa):
MFHHINRFDEKVEIITRYNTDILPTEESAKKMALLIWEIGYKYDLSEFENFTIKSLNENRVWLVQLSTCNKNEKRARCKTYNVVLNKNTSEVLEIWRGKM

pLDDT: mean 70.03, std 17.43, range [29.56, 90.88]

Nearest PDB structures (foldseek):
  5kpe-assembly1_A  TM=4.735E-01  e=7.553E-01  synthetic construct
  8j1c-assembly1_B  TM=4.660E-01  e=6.723E-01  Pseudomonas veronii
  8j1g-assembly1_B  TM=4.444E-01  e=4.473E-01  Pseudomonas veronii
  4hvn-assembly1_B  TM=3.610E-01  e=4.741E-01  Catenulispora acidiphila DSM 44928
  4oqd-assembly2_C  TM=5.151E-01  e=4.865E+00  Streptomyces fradiae

Secondary structure (DSSP, 8-state):
------TT------------S---SHHHHHHHHHHHHHHHH---GGGEEEEEEEEETTTTEEEEEEEEE-TTSSS--EEEEEEEEETTT--EEEEEEEP-

Solvent-accessible surface area (backbone atoms only — not comparable to full-atom values): 6005 Å² total; per-residue (Å²): 138,80,84,76,75,70,90,74,79,70,79,60,80,62,88,62,78,50,98,41,71,60,37,91,43,70,67,50,48,50,53,51,52,50,49,51,39,42,73,75,64,69,50,67,72,87,50,55,80,43,78,47,76,43,75,37,79,93,70,47,29,36,39,43,35,41,31,29,57,47,81,85,41,101,65,65,60,62,47,38,37,38,38,31,31,34,25,69,48,39,30,51,68,45,63,49,73,52,83,131